Protein AF-A0A843G825-F1 (afdb_monomer)

Mean predicted aligned error: 7.9 Å

Sequence (158 aa):
MKGKSSLIGSRGINIAAGNISFMPKTGEKSQFGKYIANRPDIDPNGMFDVIAHGAWNIIEVDSGGKTYNLDARQAAKLIRKQPGFKNAKSVRLLSCSTGSNPEGFAQHLANALGKPVYAPNNTIYSHSSGKYWIANIDSKTKGEFIKYNPGGIKHGKK

Structure (mmCIF, N/CA/C/O backbone):
data_AF-A0A843G825-F1
#
_entry.id   AF-A0A843G825-F1
#
loop_
_atom_site.group_PDB
_atom_site.id
_atom_site.type_symbol
_atom_site.label_atom_id
_atom_site.label_alt_id
_atom_site.label_comp_id
_atom_site.label_asym_id
_atom_site.label_entity_id
_atom_site.label_seq_id
_atom_site.pdbx_PDB_ins_code
_atom_site.Cartn_x
_atom_site.Cartn_y
_atom_site.Cartn_z
_atom_site.occupancy
_atom_site.B_iso_or_equiv
_atom_site.auth_seq_id
_atom_site.auth_comp_id
_atom_site.auth_asym_id
_atom_site.auth_atom_id
_atom_site.pdbx_PDB_model_num
ATOM 1 N N . MET A 1 1 ? -11.926 33.980 26.059 1.00 38.31 1 MET A N 1
ATOM 2 C CA . MET A 1 1 ? -12.070 34.031 24.586 1.00 38.31 1 MET A CA 1
ATOM 3 C C . MET A 1 1 ? -11.354 32.821 23.993 1.00 38.31 1 MET A C 1
ATOM 5 O O . MET A 1 1 ? -10.174 32.647 24.262 1.00 38.31 1 MET A O 1
ATOM 9 N N . LYS A 1 2 ? -12.069 31.920 23.305 1.00 35.28 2 LYS A N 1
ATOM 10 C CA . LYS A 1 2 ? -11.518 30.683 22.716 1.00 35.28 2 LYS A CA 1
ATOM 11 C C . LYS A 1 2 ? -11.270 30.912 21.222 1.00 35.28 2 LYS A C 1
ATOM 13 O O . LYS A 1 2 ? -12.225 30.938 20.457 1.00 35.28 2 LYS A O 1
ATOM 18 N N . GLY A 1 3 ? -10.013 31.057 20.812 1.00 30.19 3 GLY A N 1
ATOM 19 C CA . GLY A 1 3 ? -9.621 31.050 19.401 1.00 30.19 3 GLY A CA 1
ATOM 20 C C . GLY A 1 3 ? -9.233 29.638 18.972 1.00 30.19 3 GLY A C 1
ATOM 21 O O . GLY A 1 3 ? -8.096 29.227 19.173 1.00 30.19 3 GLY A O 1
ATOM 22 N N . LYS A 1 4 ? -10.173 28.871 18.409 1.00 35.41 4 LYS A N 1
ATOM 23 C CA . LYS A 1 4 ? -9.842 27.647 17.667 1.00 35.41 4 LYS A CA 1
ATOM 24 C C . LYS A 1 4 ? -9.491 28.064 16.242 1.00 35.41 4 LYS A C 1
ATOM 26 O O . LYS A 1 4 ? -10.383 28.388 15.466 1.00 35.41 4 LYS A O 1
ATOM 31 N N . SER A 1 5 ? -8.200 28.080 15.920 1.00 32.19 5 SER A N 1
ATOM 32 C CA . SER A 1 5 ? -7.745 28.255 14.543 1.00 32.19 5 SER A CA 1
ATOM 33 C C . SER A 1 5 ? -8.061 26.978 13.764 1.00 32.19 5 SER A C 1
ATOM 35 O O . SER A 1 5 ? -7.537 25.904 14.064 1.00 32.19 5 SER A O 1
ATOM 37 N N . SER A 1 6 ? -9.004 27.088 12.830 1.00 33.31 6 SER A N 1
ATOM 38 C CA . SER A 1 6 ? -9.414 26.018 11.927 1.00 33.31 6 SER A CA 1
ATOM 39 C C . SER A 1 6 ? -8.372 25.906 10.816 1.00 33.31 6 SER A C 1
ATOM 41 O O . SER A 1 6 ? -8.264 26.786 9.961 1.00 33.31 6 SER A O 1
ATOM 43 N N . LEU A 1 7 ? -7.560 24.849 10.848 1.00 37.75 7 LEU A N 1
ATOM 44 C CA . LEU A 1 7 ? -6.597 24.562 9.791 1.00 37.75 7 LEU A CA 1
ATOM 45 C C . LEU A 1 7 ? -7.333 24.023 8.558 1.00 37.75 7 LEU A C 1
ATOM 47 O O . LEU A 1 7 ? -7.712 22.859 8.500 1.00 37.75 7 LEU A O 1
ATOM 51 N N . ILE A 1 8 ? -7.525 24.930 7.600 1.00 38.50 8 ILE A N 1
ATOM 52 C CA . ILE A 1 8 ? -7.372 24.753 6.150 1.00 38.50 8 ILE A CA 1
ATOM 53 C C . ILE A 1 8 ? -7.911 23.418 5.613 1.00 38.50 8 ILE A C 1
ATOM 55 O O . ILE A 1 8 ? -7.212 22.405 5.527 1.00 38.50 8 ILE A O 1
ATOM 59 N N . GLY A 1 9 ? -9.158 23.474 5.143 1.00 36.00 9 GLY A N 1
ATOM 60 C CA . GLY A 1 9 ? -9.730 22.485 4.242 1.00 36.00 9 GLY A CA 1
ATOM 61 C C . GLY A 1 9 ? -8.904 22.405 2.962 1.00 36.00 9 GLY A C 1
ATOM 62 O O . GLY A 1 9 ? -8.993 23.263 2.086 1.00 36.00 9 GLY A O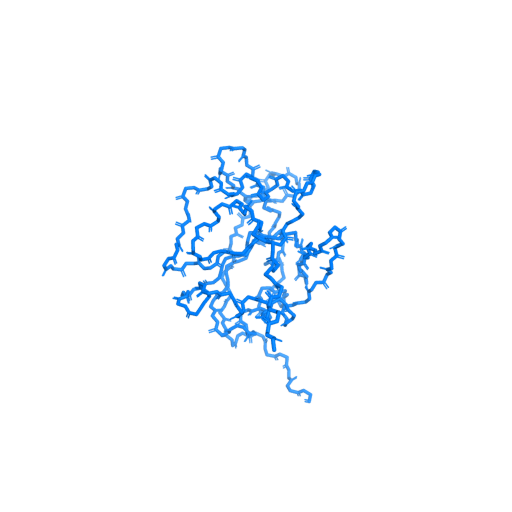 1
ATOM 63 N N . SER A 1 10 ? -8.098 21.355 2.845 1.00 37.94 10 SER A N 1
ATOM 64 C CA . SER A 1 10 ? -7.571 20.947 1.553 1.00 37.94 10 SER A CA 1
ATOM 65 C C . SER A 1 10 ? -8.695 20.219 0.822 1.00 37.94 10 SER A C 1
ATOM 67 O O . SER A 1 10 ? -9.217 19.223 1.318 1.00 37.94 10 SER A O 1
ATOM 69 N N . ARG A 1 11 ? -9.101 20.734 -0.347 1.00 38.84 11 ARG A N 1
ATOM 70 C CA . ARG A 1 11 ? -9.922 19.983 -1.304 1.00 38.84 11 ARG A CA 1
ATOM 71 C C . ARG A 1 11 ? -9.090 18.790 -1.766 1.00 38.84 11 ARG A C 1
ATOM 73 O O . ARG A 1 11 ? -8.328 18.873 -2.725 1.00 38.84 11 ARG A O 1
ATOM 80 N N . GLY A 1 12 ? -9.156 17.724 -0.977 1.00 32.75 12 GLY A N 1
ATOM 81 C CA . GLY A 1 12 ? -8.613 16.430 -1.315 1.00 32.75 12 GLY A CA 1
ATOM 82 C C . GLY A 1 12 ? -9.320 15.931 -2.561 1.00 32.75 12 GLY A C 1
ATOM 83 O O . GLY A 1 12 ? -10.526 16.110 -2.725 1.00 32.75 12 GLY A O 1
ATOM 84 N N . ILE A 1 13 ? -8.554 15.295 -3.437 1.00 38.91 13 ILE A N 1
ATOM 85 C CA . ILE A 1 13 ? -9.082 14.279 -4.342 1.00 38.91 13 ILE A CA 1
ATOM 86 C C . ILE A 1 13 ? -10.053 13.443 -3.497 1.00 38.91 13 ILE A C 1
ATOM 88 O O . ILE A 1 13 ? -9.645 12.971 -2.433 1.00 38.91 13 ILE A O 1
ATOM 92 N N . ASN A 1 14 ? -11.326 13.350 -3.897 1.00 34.78 14 ASN A N 1
ATOM 93 C CA . ASN A 1 14 ? -12.329 12.531 -3.214 1.00 34.78 14 ASN A CA 1
ATOM 94 C C . ASN A 1 14 ? -11.921 11.059 -3.356 1.00 34.78 14 ASN A C 1
ATOM 96 O O . ASN A 1 14 ? -12.418 10.324 -4.202 1.00 34.78 14 ASN A O 1
ATOM 100 N N . ILE A 1 15 ? -10.947 10.645 -2.552 1.00 47.62 15 ILE A N 1
ATOM 101 C CA . ILE A 1 15 ? -10.610 9.256 -2.326 1.00 47.62 15 ILE A CA 1
ATOM 102 C C . ILE A 1 15 ? -11.804 8.719 -1.543 1.00 47.62 15 ILE A C 1
ATOM 104 O O . ILE A 1 15 ? -12.057 9.174 -0.427 1.00 47.62 15 ILE A O 1
ATOM 108 N N . ALA A 1 16 ? -12.577 7.828 -2.170 1.00 43.41 16 ALA A N 1
ATOM 109 C CA . ALA A 1 16 ? -13.746 7.203 -1.562 1.00 43.41 16 ALA A CA 1
ATOM 110 C C . ALA A 1 16 ? -13.456 6.810 -0.105 1.00 43.41 16 ALA A C 1
ATOM 112 O O . ALA A 1 16 ? -12.356 6.338 0.208 1.00 43.41 16 ALA A O 1
ATOM 113 N N . ALA A 1 17 ? -14.435 7.039 0.774 1.00 44.19 17 ALA A N 1
ATOM 114 C CA . ALA A 1 17 ? -14.330 6.752 2.197 1.00 44.19 17 ALA A CA 1
ATOM 115 C C . ALA A 1 17 ? -13.824 5.314 2.396 1.00 44.19 17 ALA A C 1
ATOM 117 O O . ALA A 1 17 ? -14.541 4.367 2.100 1.00 44.19 17 ALA A O 1
ATOM 118 N N . GLY A 1 18 ? -12.568 5.155 2.824 1.00 57.88 18 GLY A N 1
ATOM 119 C CA . GLY A 1 18 ? -11.958 3.829 2.940 1.00 57.88 18 GLY A CA 1
ATOM 120 C C . GLY A 1 18 ? -10.493 3.713 2.538 1.00 57.88 18 GLY A C 1
ATOM 121 O O . GLY A 1 18 ? -9.873 2.754 2.961 1.00 57.88 18 GLY A O 1
ATOM 122 N N . ASN A 1 19 ? -9.903 4.654 1.794 1.00 80.56 19 ASN A N 1
ATOM 123 C CA . ASN A 1 19 ? -8.515 4.506 1.320 1.00 80.56 19 ASN A CA 1
ATOM 124 C C . ASN A 1 19 ? -7.606 5.652 1.781 1.00 80.56 19 ASN A 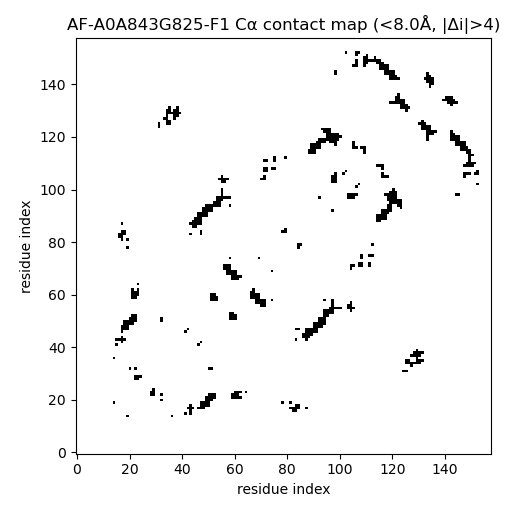C 1
ATOM 126 O O . ASN A 1 19 ? -8.067 6.767 2.021 1.00 80.56 19 ASN A O 1
ATOM 130 N N . ILE A 1 20 ? -6.299 5.390 1.864 1.00 90.00 20 ILE A N 1
ATOM 131 C CA . ILE A 1 20 ? -5.269 6.401 2.131 1.00 90.00 20 ILE A CA 1
ATOM 132 C C . ILE A 1 20 ? -4.248 6.448 0.996 1.00 90.00 20 ILE A C 1
ATOM 134 O O . ILE A 1 20 ? -3.792 5.416 0.507 1.00 90.00 20 ILE A O 1
ATOM 138 N N . SER A 1 21 ? -3.867 7.662 0.601 1.00 92.75 21 SER A N 1
ATOM 139 C CA . SER A 1 21 ? -2.756 7.900 -0.316 1.00 92.75 21 SER A CA 1
ATOM 140 C C . SER A 1 21 ? -1.641 8.649 0.397 1.00 92.75 21 SER A C 1
ATOM 142 O O . SER A 1 21 ? -1.867 9.708 0.981 1.00 92.75 21 SER A O 1
ATOM 144 N N . PHE A 1 22 ? -0.444 8.082 0.326 1.00 93.56 22 PHE A N 1
ATOM 145 C CA . PHE A 1 22 ? 0.814 8.643 0.803 1.00 93.56 22 PHE A CA 1
ATOM 146 C C . PHE A 1 22 ? 1.689 9.176 -0.341 1.00 93.56 22 PHE A C 1
ATOM 148 O O . PHE A 1 22 ? 2.835 9.568 -0.127 1.00 93.56 22 PHE A O 1
ATOM 155 N N . MET A 1 23 ? 1.148 9.189 -1.561 1.00 92.31 23 MET A N 1
ATOM 156 C CA . MET A 1 23 ? 1.824 9.698 -2.748 1.00 92.31 23 MET A CA 1
ATOM 157 C C . MET A 1 23 ? 2.036 11.218 -2.654 1.00 92.31 23 MET A C 1
ATOM 159 O O . MET A 1 23 ? 1.159 11.924 -2.143 1.00 92.31 23 MET A O 1
ATOM 163 N N . PRO A 1 24 ? 3.124 11.754 -3.234 1.00 89.44 24 PRO A N 1
ATOM 164 C CA . PRO A 1 24 ? 3.261 13.191 -3.444 1.00 89.44 24 PRO A CA 1
ATOM 165 C C . PRO A 1 24 ? 2.080 13.760 -4.237 1.00 89.44 24 PRO A C 1
ATOM 167 O O . PRO A 1 24 ? 1.507 13.088 -5.098 1.00 89.44 24 PRO A O 1
ATOM 170 N N . LYS A 1 25 ? 1.727 15.027 -3.989 1.00 86.62 25 LYS A N 1
ATOM 171 C CA . LYS A 1 25 ? 0.618 15.698 -4.699 1.00 86.62 25 LYS A CA 1
ATOM 172 C C . LYS A 1 25 ? 0.974 16.110 -6.130 1.00 86.62 25 LYS A C 1
ATOM 174 O O . LYS A 1 25 ? 0.088 16.233 -6.976 1.00 86.62 25 LYS A O 1
ATOM 179 N N . THR A 1 26 ? 2.254 16.348 -6.401 1.00 86.50 26 THR A N 1
ATOM 180 C CA . THR A 1 26 ? 2.764 16.864 -7.678 1.00 86.50 26 THR A CA 1
ATOM 181 C C . THR A 1 26 ? 4.019 16.104 -8.116 1.00 86.50 26 THR A C 1
ATOM 183 O O . THR A 1 26 ? 4.517 15.233 -7.403 1.00 86.50 26 THR A O 1
ATOM 186 N N . GLY A 1 27 ? 4.504 16.401 -9.325 1.00 87.88 27 GLY A N 1
ATOM 187 C CA . GLY A 1 27 ? 5.673 15.746 -9.917 1.00 87.88 27 GLY A CA 1
ATOM 188 C C . GLY A 1 27 ? 5.390 14.338 -10.445 1.00 87.88 27 GLY A C 1
ATOM 189 O O . GLY A 1 27 ? 4.309 13.780 -10.247 1.00 87.88 27 GLY A O 1
ATOM 190 N N . GLU A 1 28 ? 6.368 13.751 -11.126 1.00 85.69 28 GLU A N 1
ATOM 191 C CA . GLU A 1 28 ? 6.249 12.430 -11.765 1.00 85.69 28 GLU A CA 1
ATOM 192 C C . GLU A 1 28 ? 5.940 11.323 -10.753 1.00 85.69 28 GLU A C 1
ATOM 194 O O . GLU A 1 28 ? 5.103 10.454 -10.995 1.00 85.69 28 GLU A O 1
ATOM 199 N N . LYS A 1 29 ? 6.507 11.431 -9.546 1.00 84.38 29 LYS A N 1
ATOM 200 C CA . LYS A 1 29 ? 6.220 10.524 -8.433 1.00 84.38 29 LYS A CA 1
ATOM 201 C C . LYS A 1 29 ? 4.745 10.515 -8.013 1.00 84.38 29 LYS A C 1
ATOM 203 O O . LYS A 1 29 ? 4.352 9.571 -7.346 1.00 84.38 29 LYS A O 1
ATOM 208 N N . SER A 1 30 ? 3.918 11.495 -8.389 1.00 89.56 30 SER A N 1
ATOM 209 C CA . SER A 1 30 ? 2.467 11.494 -8.110 1.00 89.56 30 SER A CA 1
ATOM 210 C C . SER A 1 30 ? 1.638 10.685 -9.115 1.00 89.56 30 SER A C 1
ATOM 212 O O . SER A 1 30 ? 0.470 10.387 -8.853 1.00 89.56 30 SER A O 1
ATOM 214 N N . GLN A 1 31 ? 2.214 10.341 -10.274 1.00 93.19 31 GLN A N 1
ATOM 215 C CA . GLN A 1 31 ? 1.463 9.882 -11.444 1.00 93.19 31 GLN A CA 1
ATOM 216 C C . GLN A 1 31 ? 0.677 8.598 -11.181 1.00 93.19 31 GLN A C 1
ATOM 218 O O . GLN A 1 31 ? -0.501 8.509 -11.527 1.00 93.19 31 GLN A O 1
ATOM 223 N N . PHE A 1 32 ? 1.307 7.640 -10.502 1.00 93.88 32 PHE A N 1
ATOM 224 C CA . PHE A 1 32 ? 0.663 6.391 -10.114 1.00 93.88 32 PHE A CA 1
ATOM 225 C C . PHE A 1 32 ? -0.590 6.638 -9.260 1.00 93.88 32 PHE A C 1
ATOM 227 O O . PHE A 1 32 ? -1.664 6.126 -9.563 1.00 93.88 32 PHE A O 1
ATOM 234 N N . GLY A 1 33 ? -0.487 7.503 -8.245 1.00 92.44 33 GLY A N 1
ATOM 235 C CA . GLY A 1 33 ? -1.613 7.846 -7.374 1.00 92.44 33 GLY A CA 1
ATOM 236 C C . GLY A 1 33 ? -2.766 8.518 -8.119 1.00 92.44 33 GLY A C 1
ATOM 237 O O . GLY A 1 33 ? -3.926 8.207 -7.853 1.00 92.44 33 GLY A O 1
ATOM 238 N N . LYS A 1 34 ? -2.456 9.391 -9.087 1.00 92.44 34 LYS A N 1
ATOM 239 C CA . LYS A 1 34 ? -3.462 10.048 -9.940 1.00 92.44 34 LYS A CA 1
ATOM 240 C C . LYS A 1 34 ? -4.261 9.039 -10.762 1.00 92.44 34 LYS A C 1
ATOM 242 O O . LYS A 1 34 ? -5.474 9.160 -10.861 1.00 92.44 34 LYS A O 1
ATOM 247 N N . TYR A 1 35 ? -3.589 8.053 -11.343 1.00 94.25 35 TYR A N 1
ATOM 248 C CA . TYR A 1 35 ? -4.224 7.051 -12.197 1.00 94.25 35 TYR A CA 1
ATOM 249 C C . TYR A 1 35 ? -4.994 6.008 -11.395 1.00 94.25 35 TYR A C 1
ATOM 251 O O . TYR A 1 35 ? -6.141 5.708 -11.712 1.00 94.25 35 TYR A O 1
ATOM 259 N N . ILE A 1 36 ? -4.416 5.519 -10.300 1.00 93.50 36 ILE A N 1
ATOM 260 C CA . ILE A 1 36 ? -5.063 4.557 -9.404 1.00 93.50 36 ILE A CA 1
ATOM 261 C C . ILE A 1 36 ? -6.340 5.106 -8.761 1.00 93.50 36 ILE A C 1
ATOM 263 O O . ILE A 1 36 ? -7.233 4.327 -8.425 1.00 93.50 36 ILE A O 1
ATOM 267 N N . ALA A 1 37 ? -6.473 6.426 -8.611 1.00 90.62 37 ALA A N 1
ATOM 268 C CA . ALA A 1 37 ? -7.712 7.043 -8.144 1.00 90.62 37 ALA A CA 1
ATOM 269 C C . ALA A 1 37 ? -8.921 6.756 -9.062 1.00 90.62 37 ALA A C 1
ATOM 271 O O . ALA A 1 37 ? -10.046 6.770 -8.575 1.00 90.62 37 ALA A O 1
ATOM 272 N N . ASN A 1 38 ? -8.692 6.431 -10.342 1.00 90.81 38 ASN A N 1
ATOM 273 C CA . ASN A 1 38 ? -9.733 6.120 -11.330 1.00 90.81 38 ASN A CA 1
ATOM 274 C C . ASN A 1 38 ? -10.058 4.620 -11.434 1.00 90.81 38 ASN A C 1
ATOM 276 O O . ASN A 1 38 ? -10.779 4.213 -12.346 1.00 90.81 38 ASN A O 1
ATOM 280 N N . ARG A 1 39 ? -9.483 3.768 -10.575 1.00 92.56 39 ARG A N 1
ATOM 281 C CA . ARG A 1 39 ? -9.690 2.317 -10.669 1.00 92.56 39 ARG A CA 1
ATOM 282 C C . ARG A 1 39 ? -11.164 1.949 -10.407 1.00 92.56 39 ARG A C 1
ATOM 284 O O . ARG A 1 39 ? -11.767 2.506 -9.489 1.00 92.56 39 ARG A O 1
ATOM 291 N N . PRO A 1 40 ? -11.752 1.015 -11.173 1.00 89.19 40 PRO A N 1
ATOM 292 C CA . PRO A 1 40 ? -13.162 0.646 -11.025 1.00 89.19 40 PRO A CA 1
ATOM 293 C C . PRO A 1 40 ? -13.434 -0.273 -9.822 1.00 89.19 40 PRO A C 1
ATOM 295 O O . PRO A 1 40 ? -14.581 -0.467 -9.441 1.00 89.19 40 PRO A O 1
ATOM 298 N N . ASP A 1 41 ? -12.393 -0.847 -9.222 1.00 90.75 41 ASP A N 1
ATOM 299 C CA . ASP A 1 41 ? -12.443 -1.869 -8.173 1.00 90.75 41 ASP A CA 1
ATOM 300 C C . ASP A 1 41 ? -12.175 -1.296 -6.766 1.00 90.75 41 ASP A C 1
ATOM 302 O O . ASP A 1 41 ? -11.547 -1.926 -5.908 1.00 90.75 41 ASP A O 1
ATOM 306 N N . ILE A 1 42 ? -12.620 -0.060 -6.533 1.00 88.69 42 ILE A N 1
ATOM 307 C CA . ILE A 1 42 ? -12.640 0.553 -5.203 1.00 88.69 42 ILE A CA 1
ATOM 308 C C . ILE A 1 42 ? -13.729 -0.134 -4.372 1.00 88.69 42 ILE A C 1
ATOM 310 O O . ILE A 1 42 ? -14.909 -0.033 -4.694 1.00 88.69 42 ILE A O 1
ATOM 314 N N . ASP A 1 43 ? -13.336 -0.782 -3.274 1.00 85.12 43 ASP A N 1
ATOM 315 C CA . ASP A 1 43 ? -14.253 -1.458 -2.351 1.00 85.12 43 ASP A CA 1
ATOM 316 C C . ASP A 1 43 ? -14.241 -0.780 -0.968 1.00 85.12 43 ASP A C 1
ATOM 318 O O . ASP A 1 43 ? -13.480 -1.190 -0.088 1.00 85.12 43 ASP A O 1
ATOM 322 N N . PRO A 1 44 ? -15.086 0.243 -0.735 1.00 74.00 44 PRO A N 1
ATOM 323 C CA . PRO A 1 44 ? -15.098 0.993 0.523 1.00 74.00 44 PRO A CA 1
ATOM 324 C C . PRO A 1 44 ? -15.544 0.159 1.738 1.00 74.00 44 PRO A C 1
ATOM 326 O O . PRO A 1 44 ? -15.373 0.599 2.875 1.00 74.00 44 PRO A O 1
ATOM 329 N N . ASN A 1 45 ? -16.111 -1.036 1.522 1.00 77.06 45 ASN A N 1
ATOM 330 C CA . ASN A 1 45 ? -16.686 -1.880 2.574 1.00 77.06 45 ASN A CA 1
ATOM 331 C C . ASN A 1 45 ? -15.907 -3.188 2.814 1.00 77.06 45 ASN A C 1
ATOM 333 O O . ASN A 1 45 ? -16.232 -3.933 3.745 1.00 77.06 45 ASN A O 1
ATOM 337 N N . GLY A 1 46 ? -14.891 -3.489 2.003 1.00 85.75 46 GLY A N 1
ATOM 338 C CA . GLY A 1 46 ? -14.074 -4.695 2.138 1.00 85.75 46 GLY A CA 1
ATOM 339 C C . GLY A 1 46 ? -12.585 -4.407 2.277 1.00 85.75 46 GLY A C 1
ATOM 340 O O . GLY A 1 46 ? -12.003 -4.748 3.315 1.00 85.75 46 GLY A O 1
ATOM 341 N N . MET A 1 47 ? -11.966 -3.789 1.268 1.00 89.69 47 MET A N 1
ATOM 342 C CA . MET A 1 47 ? -10.523 -3.530 1.242 1.00 89.69 47 MET A CA 1
ATOM 343 C C . MET A 1 4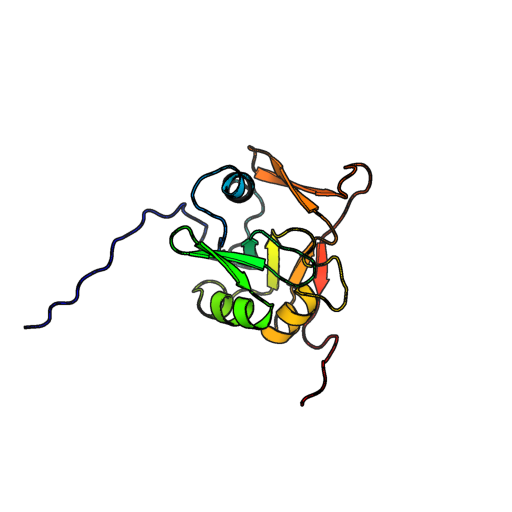7 ? -10.186 -2.080 1.587 1.00 89.69 47 MET A C 1
ATOM 345 O O . MET A 1 47 ? -10.634 -1.147 0.936 1.00 89.69 47 MET A O 1
ATOM 349 N N . PHE A 1 48 ? -9.314 -1.900 2.578 1.00 94.56 48 PHE A N 1
ATOM 350 C CA . PHE A 1 48 ? -8.668 -0.617 2.834 1.00 94.56 48 PHE A CA 1
ATOM 351 C C . PHE A 1 48 ? -7.431 -0.487 1.943 1.00 94.56 48 PHE A C 1
ATOM 353 O O . PHE A 1 48 ? -6.427 -1.170 2.175 1.00 94.56 48 PHE A O 1
ATOM 360 N N . ASP A 1 49 ? -7.485 0.369 0.926 1.00 95.62 49 ASP A N 1
ATOM 361 C CA . ASP A 1 49 ? -6.359 0.556 0.013 1.00 95.62 49 ASP A CA 1
ATOM 362 C C . ASP A 1 49 ? -5.345 1.560 0.572 1.00 95.62 49 ASP A C 1
ATOM 364 O O . ASP A 1 49 ? -5.688 2.671 0.989 1.00 95.62 49 ASP A O 1
ATOM 368 N N . VAL A 1 50 ? -4.072 1.166 0.541 1.00 96.62 50 VAL A N 1
ATOM 369 C CA . VAL A 1 50 ? -2.921 2.014 0.869 1.00 96.62 50 VAL A CA 1
ATOM 370 C C . VAL A 1 50 ? -2.130 2.248 -0.409 1.00 96.62 50 VAL A C 1
ATOM 372 O O . VAL A 1 50 ? -1.558 1.314 -0.969 1.00 96.62 50 VAL A O 1
ATOM 375 N N . ILE A 1 51 ? -2.103 3.496 -0.870 1.00 96.38 51 ILE A N 1
ATOM 376 C CA . ILE A 1 5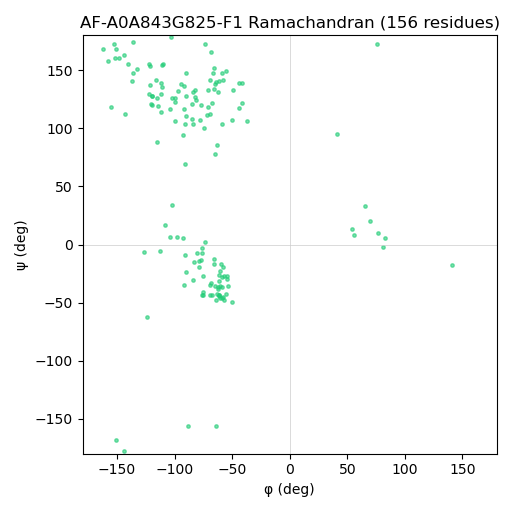1 ? -1.417 3.909 -2.098 1.00 96.38 51 ILE A CA 1
ATOM 377 C C . ILE A 1 51 ? -0.122 4.614 -1.702 1.00 96.38 51 ILE A C 1
ATOM 379 O O . ILE A 1 51 ? -0.169 5.656 -1.048 1.00 96.38 51 ILE A O 1
ATOM 383 N N . ALA A 1 52 ? 1.025 4.055 -2.076 1.00 96.88 52 ALA A N 1
ATOM 384 C CA . ALA A 1 52 ? 2.337 4.595 -1.723 1.00 96.88 52 ALA A CA 1
ATOM 385 C C . ALA A 1 52 ? 3.414 4.099 -2.693 1.00 96.88 52 ALA A C 1
ATOM 387 O O . ALA A 1 52 ? 3.285 3.008 -3.249 1.00 96.88 52 ALA A O 1
ATOM 388 N N . HIS A 1 53 ? 4.532 4.816 -2.809 1.00 97.19 53 HIS A N 1
ATOM 389 C CA . HIS A 1 53 ? 5.764 4.166 -3.271 1.00 97.19 53 HIS A CA 1
ATOM 390 C C . HIS A 1 53 ? 6.208 3.139 -2.235 1.00 97.19 53 HIS A C 1
ATOM 392 O O . HIS A 1 53 ? 5.900 3.277 -1.049 1.00 97.19 53 HIS A O 1
ATOM 398 N N . GLY A 1 54 ? 6.906 2.099 -2.676 1.00 97.06 54 GLY A N 1
ATOM 399 C CA . GLY A 1 54 ? 7.306 1.026 -1.782 1.00 97.06 54 GLY A CA 1
ATOM 400 C C . GLY A 1 54 ? 8.423 0.164 -2.326 1.00 97.06 54 GLY A C 1
ATOM 401 O O . GLY A 1 54 ? 8.799 0.242 -3.497 1.00 97.06 54 GLY A O 1
ATOM 402 N N . ALA A 1 55 ? 8.942 -0.649 -1.418 1.00 97.25 55 ALA A N 1
ATOM 403 C CA . ALA A 1 55 ? 9.885 -1.718 -1.679 1.00 97.25 55 ALA A CA 1
ATOM 404 C C . ALA A 1 55 ? 9.579 -2.888 -0.733 1.00 97.25 55 ALA A C 1
ATOM 406 O O . ALA A 1 55 ? 8.662 -2.829 0.088 1.00 97.25 55 ALA A O 1
ATOM 407 N N . TRP A 1 56 ? 10.383 -3.947 -0.800 1.00 96.62 56 TRP A N 1
ATOM 408 C CA . TRP A 1 56 ? 10.170 -5.166 -0.017 1.00 96.62 56 TRP A CA 1
ATOM 409 C C . TRP A 1 56 ? 10.141 -4.956 1.510 1.00 96.62 56 TRP A C 1
ATOM 411 O O . TRP A 1 56 ? 9.610 -5.810 2.215 1.00 96.62 56 TRP A O 1
ATOM 421 N N . ASN A 1 57 ? 10.680 -3.849 2.040 1.00 96.94 57 ASN A N 1
ATOM 422 C CA . ASN A 1 57 ? 10.768 -3.558 3.479 1.00 96.94 57 ASN A CA 1
ATOM 423 C C . ASN A 1 57 ? 10.191 -2.202 3.930 1.00 96.94 57 ASN A C 1
ATOM 425 O O . ASN A 1 57 ? 10.134 -1.970 5.139 1.00 96.94 57 ASN A O 1
ATOM 429 N N . ILE A 1 58 ? 9.766 -1.319 3.019 1.00 97.81 58 ILE A N 1
ATOM 430 C CA . ILE A 1 58 ? 9.299 0.040 3.350 1.00 97.81 58 ILE A CA 1
ATOM 431 C C . ILE A 1 58 ? 8.145 0.493 2.456 1.00 97.81 58 ILE A C 1
ATOM 433 O O . ILE A 1 58 ? 7.946 -0.031 1.360 1.00 97.81 58 ILE A O 1
ATOM 437 N N . ILE A 1 59 ? 7.449 1.537 2.908 1.00 98.19 59 ILE A N 1
ATOM 438 C CA . ILE A 1 59 ? 6.686 2.448 2.046 1.00 98.19 59 ILE A CA 1
ATOM 439 C C . ILE A 1 59 ? 7.195 3.877 2.215 1.00 98.19 59 ILE A C 1
ATOM 441 O O . ILE A 1 59 ? 7.698 4.239 3.281 1.00 98.19 59 ILE A O 1
ATOM 445 N N . GLU A 1 60 ? 7.027 4.698 1.187 1.00 97.00 60 GLU A N 1
ATOM 446 C CA . GLU A 1 60 ? 7.313 6.128 1.262 1.00 97.00 60 GLU A CA 1
ATOM 447 C C . GLU A 1 60 ? 6.043 6.915 1.600 1.00 97.00 60 GLU A C 1
ATOM 449 O O . GLU A 1 60 ? 4.968 6.667 1.046 1.00 97.00 60 GLU A O 1
ATOM 454 N N . VAL A 1 61 ? 6.180 7.899 2.485 1.00 93.81 61 VAL A N 1
ATOM 455 C CA . VAL A 1 61 ? 5.123 8.844 2.835 1.00 93.81 61 VAL A CA 1
ATOM 456 C C . VAL A 1 61 ? 5.546 10.260 2.515 1.00 93.81 61 VAL A C 1
ATOM 458 O O . VAL A 1 61 ? 6.521 10.756 3.076 1.00 93.81 61 VAL A O 1
ATOM 461 N N . ASP A 1 62 ? 4.787 10.927 1.648 1.00 91.56 62 ASP A N 1
ATOM 462 C CA . ASP A 1 62 ? 4.916 12.364 1.440 1.00 91.56 62 ASP A CA 1
ATOM 463 C C . ASP A 1 62 ? 4.148 13.143 2.513 1.00 91.56 62 ASP A C 1
ATOM 465 O O . ASP A 1 62 ? 2.955 12.928 2.746 1.00 91.56 62 ASP A O 1
ATOM 469 N N . SER A 1 63 ? 4.837 14.071 3.172 1.00 86.19 63 SER A N 1
ATOM 470 C CA . SER A 1 63 ? 4.233 15.013 4.106 1.00 86.19 63 SER A CA 1
ATOM 471 C C . SER A 1 63 ? 4.915 16.368 3.983 1.00 86.19 63 SER A C 1
ATOM 473 O O . SER A 1 63 ? 6.079 16.532 4.347 1.00 86.19 63 SER A O 1
ATOM 475 N N . GLY A 1 64 ? 4.176 17.361 3.484 1.00 83.06 64 GLY A N 1
ATOM 476 C CA . GLY A 1 64 ? 4.679 18.728 3.335 1.00 83.06 64 GLY A CA 1
ATOM 477 C C . GLY A 1 64 ? 5.815 18.855 2.316 1.00 83.06 64 GLY A C 1
ATOM 478 O O . GLY A 1 64 ? 6.716 19.662 2.526 1.00 83.06 64 GLY A O 1
ATOM 479 N N . GLY A 1 65 ? 5.803 18.041 1.251 1.00 82.19 65 GLY A N 1
ATOM 480 C CA . GLY A 1 65 ? 6.845 18.038 0.218 1.00 82.19 65 GLY A CA 1
ATOM 481 C C . GLY A 1 65 ? 8.142 17.340 0.632 1.00 82.19 65 GLY A C 1
ATOM 482 O O . GLY A 1 65 ? 9.146 17.449 -0.069 1.00 82.19 65 GLY A O 1
ATOM 483 N N . LYS A 1 66 ? 8.139 16.640 1.773 1.00 89.25 66 LYS A N 1
ATOM 484 C CA . LYS A 1 66 ? 9.226 15.763 2.214 1.00 89.25 66 LYS A CA 1
ATOM 485 C C . LYS A 1 66 ? 8.768 14.315 2.180 1.00 89.25 66 LYS A C 1
ATOM 487 O O . LYS A 1 66 ? 7.658 14.004 2.610 1.00 89.25 66 LYS A O 1
ATOM 492 N N . THR A 1 67 ? 9.659 13.441 1.729 1.00 92.25 67 THR A N 1
ATOM 493 C CA . THR A 1 67 ? 9.439 11.995 1.679 1.00 92.25 67 THR A CA 1
ATOM 494 C C . THR A 1 67 ? 10.066 11.317 2.895 1.00 92.25 67 THR A C 1
ATOM 496 O O . THR A 1 67 ? 11.224 11.570 3.225 1.00 92.25 67 THR A O 1
ATOM 499 N N . TYR A 1 68 ? 9.304 10.444 3.549 1.00 95.75 68 TYR A N 1
ATOM 500 C CA . TYR A 1 68 ? 9.725 9.668 4.712 1.00 95.75 68 TYR A CA 1
ATOM 501 C 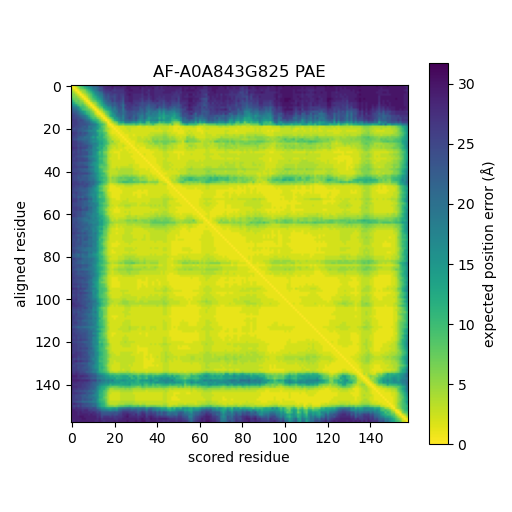C . TYR A 1 68 ? 9.578 8.175 4.432 1.00 95.75 68 TYR A C 1
ATOM 503 O O . TYR A 1 68 ? 8.499 7.729 4.048 1.00 95.75 68 TYR A O 1
ATOM 511 N N . ASN A 1 69 ? 10.626 7.395 4.689 1.00 97.69 69 ASN A N 1
ATOM 512 C CA . ASN A 1 69 ? 10.556 5.938 4.597 1.00 97.69 69 ASN A CA 1
ATOM 513 C C . ASN A 1 69 ? 10.027 5.373 5.909 1.00 97.69 69 ASN A C 1
ATOM 515 O O . ASN A 1 69 ? 10.620 5.597 6.966 1.00 97.69 69 ASN A O 1
ATOM 519 N N . LEU A 1 70 ? 8.912 4.654 5.832 1.00 97.75 70 LEU A N 1
ATOM 520 C CA . LEU A 1 70 ? 8.287 4.019 6.980 1.00 97.75 70 LEU A CA 1
ATOM 521 C C . LEU A 1 70 ? 8.402 2.505 6.891 1.00 97.75 70 LEU A C 1
ATOM 523 O O . LEU A 1 70 ? 8.104 1.901 5.859 1.00 97.75 70 LEU A O 1
ATOM 527 N N . ASP A 1 71 ? 8.751 1.897 8.019 1.00 97.81 71 ASP A N 1
ATOM 528 C CA . ASP A 1 71 ? 8.583 0.465 8.211 1.00 97.81 71 ASP A CA 1
ATOM 529 C C . ASP A 1 71 ? 7.098 0.096 8.412 1.00 97.81 71 ASP A C 1
ATOM 531 O O . ASP A 1 71 ? 6.207 0.942 8.573 1.00 97.81 71 ASP A O 1
ATOM 535 N N . ALA A 1 72 ? 6.817 -1.205 8.441 1.00 97.56 72 ALA A N 1
ATOM 536 C CA . ALA A 1 72 ? 5.462 -1.719 8.595 1.00 97.56 72 ALA A CA 1
ATOM 537 C C . ALA A 1 72 ? 4.782 -1.312 9.920 1.00 97.56 72 ALA A C 1
ATOM 539 O O . ALA A 1 72 ? 3.561 -1.143 9.962 1.00 97.56 72 ALA A O 1
ATOM 540 N N . ARG A 1 73 ? 5.531 -1.130 11.018 1.00 96.62 73 ARG A N 1
ATOM 541 C CA . ARG A 1 73 ? 4.957 -0.745 12.322 1.00 96.62 73 ARG A CA 1
ATOM 542 C C . ARG A 1 73 ? 4.581 0.731 12.330 1.00 96.62 73 ARG A C 1
ATOM 544 O O . ARG A 1 73 ? 3.529 1.091 12.862 1.00 96.62 73 ARG A O 1
ATOM 551 N N . GLN A 1 74 ? 5.422 1.582 11.752 1.00 97.81 74 GLN A N 1
ATOM 552 C CA . GLN A 1 74 ? 5.157 3.004 11.567 1.00 97.81 74 GLN A CA 1
ATOM 553 C C . GLN A 1 74 ? 3.958 3.205 10.634 1.00 97.81 74 GLN A C 1
ATOM 555 O O . GLN A 1 74 ? 3.014 3.906 11.006 1.00 97.81 74 GLN A O 1
ATOM 560 N N . ALA A 1 75 ? 3.927 2.508 9.494 1.00 97.69 75 ALA A N 1
ATOM 561 C CA . ALA A 1 75 ? 2.790 2.516 8.576 1.00 97.69 75 ALA A CA 1
ATOM 562 C C . ALA A 1 75 ? 1.493 2.059 9.268 1.00 97.69 75 ALA A C 1
ATOM 564 O O . ALA A 1 75 ? 0.465 2.737 9.179 1.00 97.69 75 ALA A O 1
ATOM 565 N N . ALA A 1 76 ? 1.541 0.976 10.054 1.00 97.94 76 ALA A N 1
ATOM 566 C CA . ALA A 1 76 ? 0.384 0.481 10.798 1.00 97.94 76 ALA A CA 1
ATOM 567 C C . ALA A 1 76 ? -0.201 1.520 11.769 1.00 97.94 76 ALA A C 1
ATOM 569 O O . ALA A 1 76 ? -1.420 1.594 11.937 1.00 97.94 76 ALA A O 1
ATOM 570 N N . LYS A 1 77 ? 0.644 2.342 12.410 1.00 96.88 77 LYS A N 1
ATOM 571 C CA . LYS A 1 77 ? 0.186 3.433 13.289 1.00 96.88 77 LYS A CA 1
ATOM 572 C C . LYS A 1 77 ? -0.578 4.512 12.518 1.00 96.88 77 LYS A C 1
ATOM 574 O O . LYS A 1 77 ? -1.523 5.070 13.070 1.00 96.88 77 LYS A O 1
ATOM 579 N N . LEU A 1 78 ? -0.186 4.814 11.278 1.00 95.00 78 LEU A N 1
ATOM 580 C CA . LEU A 1 78 ? -0.872 5.803 10.438 1.00 95.00 78 LEU A CA 1
ATOM 581 C C . LEU A 1 78 ? -2.188 5.263 9.875 1.00 95.00 78 LEU A C 1
ATOM 583 O O . LEU A 1 78 ? -3.203 5.958 9.926 1.00 95.00 78 LEU A O 1
ATOM 587 N N . ILE A 1 79 ? -2.180 4.015 9.403 1.00 95.56 79 ILE A N 1
ATOM 588 C CA . ILE A 1 79 ? -3.352 3.330 8.841 1.00 95.56 79 ILE A CA 1
ATOM 589 C C . ILE A 1 79 ? -4.463 3.195 9.889 1.00 95.56 79 ILE A C 1
ATOM 591 O O . ILE A 1 79 ? -5.614 3.526 9.619 1.00 95.56 79 ILE A O 1
ATOM 595 N N . ARG A 1 80 ? -4.124 2.812 11.127 1.00 95.38 80 ARG A N 1
ATOM 596 C CA . ARG A 1 80 ? -5.094 2.679 12.231 1.00 95.38 80 ARG A CA 1
ATOM 597 C C . ARG A 1 80 ? -5.882 3.944 12.553 1.00 95.38 80 ARG A C 1
ATOM 599 O O . ARG A 1 80 ? -6.978 3.847 13.093 1.00 95.38 80 ARG A O 1
ATOM 606 N N . LYS A 1 81 ? -5.310 5.115 12.274 1.00 92.88 81 LYS A N 1
ATOM 607 C CA . LYS A 1 81 ? -5.941 6.411 12.553 1.00 92.88 81 LYS A CA 1
ATOM 608 C C . LYS A 1 81 ? -6.969 6.804 11.493 1.00 92.88 81 LYS A C 1
ATOM 610 O O . LYS A 1 81 ? -7.654 7.804 11.675 1.00 92.88 81 LYS A O 1
ATOM 615 N N . GLN A 1 82 ? -7.069 6.054 10.395 1.00 91.00 82 GLN A N 1
ATOM 616 C CA . GLN A 1 82 ? -7.952 6.404 9.293 1.00 91.00 82 GLN A CA 1
ATOM 617 C C . GLN A 1 82 ? -9.390 5.955 9.573 1.00 91.00 82 GLN A C 1
ATOM 619 O O . GLN A 1 82 ? -9.593 4.794 9.941 1.00 91.00 82 GLN A O 1
ATOM 624 N N . PRO A 1 83 ? -10.399 6.823 9.356 1.00 85.12 83 PRO A N 1
ATOM 625 C CA . PRO A 1 83 ? -11.800 6.511 9.648 1.00 85.12 83 PRO A CA 1
ATOM 626 C C . PRO A 1 83 ? -12.307 5.209 9.005 1.00 85.12 83 PRO A C 1
ATOM 628 O O . PRO A 1 83 ? -13.066 4.473 9.629 1.00 85.12 83 PRO A O 1
ATOM 631 N N . GLY A 1 84 ? -11.843 4.888 7.792 1.00 84.31 84 GLY A N 1
ATOM 632 C CA . GLY A 1 84 ? -12.258 3.689 7.054 1.00 84.31 84 GLY A CA 1
ATOM 633 C C . GLY A 1 84 ? -11.593 2.381 7.498 1.00 84.31 84 GLY A C 1
ATOM 634 O O . GLY A 1 84 ? -12.120 1.303 7.241 1.00 84.31 84 GLY A O 1
ATOM 635 N N . PHE A 1 85 ? -10.458 2.436 8.202 1.00 91.25 85 PHE A N 1
ATOM 636 C CA . PHE A 1 85 ? -9.689 1.226 8.511 1.00 91.25 85 PHE A CA 1
ATOM 637 C C . PHE A 1 85 ? -10.397 0.308 9.514 1.00 91.25 85 PHE A C 1
ATOM 639 O O . PHE A 1 85 ? -10.292 -0.917 9.423 1.00 91.25 85 PHE A O 1
ATOM 646 N N . LYS A 1 86 ? -11.130 0.881 10.478 1.00 88.12 86 LYS A N 1
ATOM 647 C CA . LYS A 1 86 ? -11.766 0.113 11.561 1.00 88.12 86 LYS A CA 1
ATOM 648 C C . LYS A 1 86 ? -12.679 -0.993 11.017 1.00 88.12 86 LYS A C 1
ATOM 650 O O . LYS A 1 86 ? -12.615 -2.124 11.501 1.00 88.12 86 LYS A O 1
ATOM 655 N N . ASN A 1 87 ? -13.457 -0.671 9.985 1.00 88.94 87 ASN A N 1
ATOM 656 C CA . ASN A 1 87 ? -14.458 -1.561 9.396 1.00 88.94 87 ASN A CA 1
ATOM 657 C C . ASN A 1 87 ? -13.910 -2.417 8.245 1.00 88.94 87 ASN A C 1
ATOM 659 O O . ASN A 1 87 ? -14.584 -3.343 7.802 1.00 88.94 87 ASN A O 1
ATOM 663 N N . ALA A 1 88 ? -12.691 -2.145 7.778 1.00 91.38 88 ALA A N 1
ATOM 664 C CA . ALA A 1 88 ? -12.090 -2.892 6.685 1.00 91.38 88 ALA A CA 1
ATOM 665 C C . ALA A 1 88 ? -11.855 -4.358 7.066 1.00 91.38 88 ALA A C 1
ATOM 667 O O . ALA A 1 88 ? -11.414 -4.666 8.177 1.00 91.38 88 ALA A O 1
ATOM 668 N N . LYS A 1 89 ? -12.106 -5.277 6.134 1.00 93.88 89 LYS A N 1
ATOM 669 C CA . LYS A 1 89 ? -11.874 -6.719 6.324 1.00 93.88 89 LYS A CA 1
ATOM 670 C C . LYS A 1 89 ? -10.423 -7.091 6.035 1.00 93.88 89 LYS A C 1
ATOM 672 O O . LYS A 1 89 ? -9.877 -7.993 6.665 1.00 93.88 89 LYS A O 1
ATOM 677 N N . SER A 1 90 ? -9.792 -6.362 5.125 1.00 96.06 90 SER A N 1
ATOM 678 C CA . SER A 1 90 ? -8.396 -6.535 4.733 1.00 96.06 90 SER A CA 1
ATOM 679 C C . SER A 1 90 ? -7.803 -5.223 4.234 1.00 96.06 90 SER A C 1
ATOM 681 O O . SER A 1 90 ? -8.506 -4.229 4.067 1.00 96.06 90 SER A O 1
ATOM 683 N N . VAL A 1 91 ? -6.500 -5.232 3.990 1.00 97.56 91 VAL A N 1
ATOM 684 C CA . VAL A 1 91 ? -5.753 -4.126 3.392 1.00 97.56 91 VAL A CA 1
ATOM 685 C C . VAL A 1 91 ? -5.195 -4.578 2.053 1.00 97.56 91 VAL A C 1
ATOM 687 O O . VAL A 1 91 ? -4.736 -5.713 1.940 1.00 97.56 91 VAL A O 1
ATOM 690 N N . ARG A 1 92 ? -5.191 -3.702 1.052 1.00 97.75 92 ARG A N 1
ATOM 691 C CA . ARG A 1 92 ? -4.471 -3.928 -0.204 1.00 97.75 92 ARG A CA 1
ATOM 692 C C . ARG A 1 92 ? -3.441 -2.821 -0.399 1.00 97.75 92 ARG A C 1
ATOM 694 O O . ARG A 1 92 ? -3.739 -1.634 -0.283 1.00 97.75 92 ARG A O 1
ATOM 701 N N . LEU A 1 93 ? -2.202 -3.227 -0.650 1.00 98.25 93 LEU A N 1
ATOM 702 C CA . LEU A 1 93 ? -1.089 -2.330 -0.915 1.00 98.25 93 LEU A CA 1
ATOM 703 C C . LEU A 1 93 ? -1.012 -2.073 -2.412 1.00 98.25 93 LEU A C 1
ATOM 705 O O . LEU A 1 93 ? -0.635 -2.944 -3.183 1.00 98.25 93 LEU A O 1
ATOM 709 N N . LEU A 1 94 ? -1.324 -0.854 -2.826 1.00 97.38 94 LEU A N 1
ATOM 710 C CA . LEU A 1 94 ? -1.035 -0.368 -4.169 1.00 97.38 94 LEU A CA 1
ATOM 711 C C . LEU A 1 94 ? 0.342 0.298 -4.099 1.00 97.38 94 LEU A C 1
ATOM 713 O O . LEU A 1 94 ? 0.457 1.522 -4.086 1.00 97.38 94 LEU A O 1
ATOM 717 N N . SER A 1 95 ? 1.366 -0.540 -3.903 1.00 97.75 95 SER A N 1
ATOM 718 C CA . SER A 1 95 ? 2.724 -0.114 -3.564 1.00 97.75 95 SER A CA 1
ATOM 719 C C . SER A 1 95 ? 3.769 -1.151 -3.973 1.00 97.75 95 SER A C 1
ATOM 721 O O . SER A 1 95 ? 3.724 -2.291 -3.504 1.00 97.75 95 SER A O 1
ATOM 723 N N . CYS A 1 96 ? 4.680 -0.760 -4.868 1.00 97.19 96 CYS A N 1
ATOM 724 C CA . CYS A 1 96 ? 5.607 -1.650 -5.573 1.00 97.19 96 CYS A CA 1
ATOM 725 C C . CYS A 1 96 ? 6.357 -2.611 -4.644 1.00 97.19 96 CYS A C 1
ATOM 727 O O . CYS A 1 96 ? 6.905 -2.202 -3.624 1.00 97.19 96 CYS A O 1
ATOM 729 N N . SER A 1 97 ? 6.395 -3.890 -5.024 1.00 96.94 97 SER A N 1
ATOM 730 C CA . SER A 1 97 ? 7.227 -4.943 -4.423 1.00 96.94 97 SER A CA 1
ATOM 731 C C . SER A 1 97 ? 7.090 -5.135 -2.907 1.00 96.94 97 SER A C 1
ATOM 733 O O . SER A 1 97 ? 7.888 -5.839 -2.298 1.00 96.94 97 SER A O 1
ATOM 735 N N . THR A 1 98 ? 6.068 -4.566 -2.269 1.00 98.19 98 THR A N 1
ATOM 736 C CA . THR A 1 98 ? 5.854 -4.695 -0.817 1.00 98.19 98 THR A CA 1
ATOM 737 C C . THR A 1 98 ? 5.527 -6.128 -0.380 1.00 98.19 98 THR A C 1
ATOM 739 O O . THR A 1 98 ? 5.672 -6.455 0.799 1.00 98.19 98 THR A O 1
ATOM 742 N N . GLY A 1 99 ? 5.130 -6.990 -1.325 1.00 97.19 99 GLY A N 1
ATOM 743 C CA . GLY A 1 99 ? 4.947 -8.434 -1.164 1.00 97.19 99 GLY A CA 1
ATOM 744 C C . GLY A 1 99 ? 6.011 -9.282 -1.869 1.00 97.19 99 GLY A C 1
ATOM 745 O O . GLY A 1 99 ? 5.775 -10.456 -2.125 1.00 97.19 99 GLY A O 1
ATOM 746 N N . SER A 1 100 ? 7.165 -8.728 -2.257 1.00 96.06 100 SER A N 1
ATOM 747 C CA . SER A 1 100 ? 8.198 -9.517 -2.953 1.00 96.06 100 SER A CA 1
ATOM 748 C C . SER A 1 100 ? 9.039 -10.386 -2.009 1.00 96.06 100 SER A C 1
ATOM 750 O O . SER A 1 100 ? 9.759 -11.268 -2.466 1.00 96.06 100 SER A O 1
ATOM 752 N N . ASN A 1 101 ? 8.968 -10.143 -0.697 1.00 95.44 101 ASN A N 1
ATOM 753 C CA . ASN A 1 101 ? 9.623 -10.948 0.332 1.00 95.44 101 ASN A CA 1
ATOM 754 C C . ASN A 1 101 ? 8.555 -11.509 1.296 1.00 95.44 101 ASN A C 1
ATOM 756 O O . ASN A 1 101 ? 7.842 -10.713 1.916 1.00 95.44 101 ASN A O 1
ATOM 760 N N . PRO A 1 102 ? 8.435 -12.844 1.454 1.00 93.25 102 PRO A N 1
ATOM 761 C CA . PRO A 1 102 ? 7.513 -13.471 2.404 1.00 93.25 102 PRO A CA 1
ATOM 762 C C . PRO A 1 102 ? 7.673 -12.992 3.854 1.00 93.25 102 PRO A C 1
ATOM 764 O O . PRO A 1 102 ? 6.694 -12.938 4.593 1.00 93.25 102 PRO A O 1
ATOM 767 N N . GLU A 1 103 ? 8.888 -12.597 4.239 1.00 93.81 103 GLU A N 1
ATOM 768 C CA . GLU A 1 103 ? 9.237 -12.074 5.566 1.00 93.81 103 GLU A CA 1
ATOM 769 C C . GLU A 1 103 ? 9.286 -10.536 5.602 1.00 93.81 103 GLU A C 1
ATOM 771 O O . GLU A 1 103 ? 9.717 -9.938 6.582 1.00 93.81 103 GLU A O 1
ATOM 776 N N . GLY A 1 104 ? 8.884 -9.876 4.514 1.00 95.75 104 GLY A N 1
ATOM 777 C CA . GLY A 1 104 ? 9.044 -8.441 4.315 1.00 95.75 104 GLY A CA 1
ATOM 778 C C . GLY A 1 104 ? 7.900 -7.580 4.852 1.00 95.75 104 GLY A C 1
ATOM 779 O O . GLY A 1 104 ? 7.132 -7.946 5.750 1.00 95.75 104 GLY A O 1
ATOM 780 N N . PHE A 1 105 ? 7.785 -6.390 4.262 1.00 98.25 105 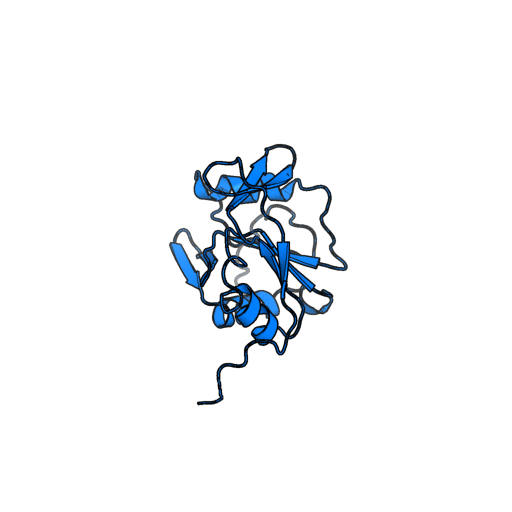PHE A N 1
ATOM 781 C CA . PHE A 1 105 ? 6.874 -5.326 4.669 1.00 98.25 105 PHE A CA 1
ATOM 782 C C . PHE A 1 105 ? 5.433 -5.816 4.838 1.00 98.25 105 PHE A C 1
ATOM 784 O O . PHE A 1 105 ? 4.828 -5.568 5.881 1.00 98.25 105 PHE A O 1
ATOM 791 N N . ALA A 1 106 ? 4.886 -6.537 3.854 1.00 98.19 106 ALA A N 1
ATOM 792 C CA . ALA A 1 106 ? 3.494 -6.978 3.882 1.00 98.19 106 ALA A CA 1
ATOM 793 C C . ALA A 1 106 ? 3.179 -7.934 5.044 1.00 98.19 106 ALA A C 1
ATOM 795 O O . ALA A 1 106 ? 2.162 -7.754 5.719 1.00 98.19 106 ALA A O 1
ATOM 796 N N . GLN A 1 107 ? 4.059 -8.898 5.340 1.00 98.06 107 GLN A N 1
ATOM 797 C CA . GLN A 1 107 ? 3.854 -9.826 6.456 1.00 98.06 107 GLN A CA 1
ATOM 798 C C . GLN A 1 107 ? 3.937 -9.106 7.803 1.00 98.06 107 GLN A C 1
ATOM 800 O O . GLN A 1 107 ? 3.087 -9.303 8.680 1.00 98.06 107 GLN A O 1
ATOM 805 N N . HIS A 1 108 ? 4.925 -8.223 7.965 1.00 97.50 108 HIS A N 1
ATOM 806 C CA . HIS A 1 108 ? 5.031 -7.393 9.159 1.00 97.50 108 HIS A CA 1
ATOM 807 C C . HIS A 1 108 ? 3.834 -6.458 9.323 1.00 97.50 108 HIS A C 1
ATOM 809 O O . HIS A 1 108 ? 3.380 -6.247 10.448 1.00 97.50 108 HIS A O 1
ATOM 815 N N . LEU A 1 109 ? 3.301 -5.921 8.225 1.00 98.25 109 LEU A N 1
ATOM 816 C CA . LEU A 1 109 ? 2.136 -5.051 8.251 1.00 98.25 109 LEU A CA 1
ATOM 817 C C . LEU A 1 109 ? 0.877 -5.833 8.636 1.00 98.25 109 LEU A C 1
ATOM 819 O O . LEU A 1 109 ? 0.130 -5.371 9.496 1.00 98.25 109 LEU A O 1
ATOM 823 N N . ALA A 1 110 ? 0.670 -7.031 8.080 1.00 98.25 110 ALA A N 1
ATOM 824 C CA . ALA A 1 110 ? -0.449 -7.905 8.441 1.00 98.25 110 ALA A CA 1
ATOM 825 C C . ALA A 1 110 ? -0.423 -8.252 9.935 1.00 98.25 110 ALA A C 1
ATOM 827 O O . ALA A 1 110 ? -1.426 -8.101 10.637 1.00 98.25 110 ALA A O 1
ATOM 828 N N . ASN A 1 111 ? 0.755 -8.621 10.446 1.00 97.62 111 ASN A N 1
ATOM 829 C CA . ASN A 1 111 ? 0.978 -8.866 11.870 1.00 97.62 111 ASN A CA 1
ATOM 830 C C . ASN A 1 111 ? 0.700 -7.614 12.706 1.00 97.62 111 ASN A C 1
ATOM 832 O O . ASN A 1 111 ? 0.017 -7.680 13.727 1.00 97.62 111 ASN A O 1
ATOM 836 N N . ALA A 1 112 ? 1.208 -6.462 12.266 1.00 96.94 112 ALA A N 1
ATOM 837 C CA . ALA A 1 112 ? 1.049 -5.213 12.984 1.00 96.94 112 ALA A CA 1
ATOM 838 C C . ALA A 1 112 ? -0.396 -4.726 12.987 1.00 96.94 112 ALA A C 1
ATOM 840 O O . ALA A 1 112 ? -0.765 -4.107 13.972 1.00 96.94 112 ALA A O 1
ATOM 841 N N . LEU A 1 113 ? -1.194 -4.964 11.943 1.00 96.88 113 LEU A N 1
ATOM 842 C CA . LEU A 1 113 ? -2.583 -4.506 11.818 1.00 96.88 113 LEU A CA 1
ATOM 843 C C . LEU A 1 113 ? -3.610 -5.497 12.371 1.00 96.88 113 LEU A C 1
ATOM 845 O O . LEU A 1 113 ? -4.714 -5.077 12.716 1.00 96.88 113 LEU A O 1
ATOM 849 N N . GLY A 1 114 ? -3.268 -6.785 12.454 1.00 96.69 114 GLY A N 1
ATOM 850 C CA . GLY A 1 114 ? -4.218 -7.838 12.816 1.00 96.69 114 GLY A CA 1
ATOM 851 C C . GLY A 1 114 ? -5.273 -8.104 11.735 1.00 96.69 114 GLY A C 1
ATOM 852 O O . GLY A 1 114 ? -6.331 -8.644 12.041 1.00 96.69 114 GLY A O 1
ATOM 853 N N . LYS A 1 115 ? -5.012 -7.713 10.480 1.00 96.50 115 LYS A N 1
ATOM 854 C CA . LYS A 1 115 ? -5.884 -7.950 9.316 1.00 96.50 115 LYS A CA 1
ATOM 855 C C . LYS A 1 115 ? -5.067 -8.492 8.133 1.00 96.50 115 LYS A C 1
ATOM 857 O O . LYS A 1 115 ? -3.888 -8.148 8.037 1.00 96.50 115 LYS A O 1
ATOM 862 N N . PRO A 1 116 ? -5.659 -9.301 7.233 1.00 97.75 116 PRO A N 1
ATOM 863 C CA . PRO A 1 116 ? -4.978 -9.747 6.021 1.00 97.75 116 PRO A CA 1
ATOM 864 C C . PRO A 1 116 ? -4.509 -8.575 5.154 1.00 97.75 116 PRO A C 1
ATOM 866 O O . PRO A 1 116 ? -5.230 -7.584 5.016 1.00 97.75 116 PRO A O 1
ATOM 869 N N . VAL A 1 117 ? -3.328 -8.714 4.554 1.00 98.31 117 VAL A N 1
ATOM 870 C CA . VAL A 1 117 ? -2.731 -7.739 3.631 1.00 98.31 117 VAL A CA 1
ATOM 871 C C . VAL A 1 117 ? -2.508 -8.400 2.274 1.00 98.31 117 VAL A C 1
ATOM 873 O O . VAL A 1 117 ? -1.880 -9.449 2.202 1.00 98.31 117 VAL A O 1
ATOM 876 N N . TYR A 1 118 ? -2.996 -7.786 1.202 1.00 98.12 118 TYR A N 1
ATOM 877 C CA . TYR A 1 118 ? -2.698 -8.162 -0.179 1.00 98.12 118 TYR A CA 1
ATOM 878 C C . TYR A 1 118 ? -1.627 -7.220 -0.718 1.00 98.12 118 TYR A C 1
ATOM 880 O O . TYR A 1 118 ? -1.828 -6.006 -0.704 1.00 98.12 118 TYR A O 1
ATOM 888 N N . ALA A 1 119 ? -0.493 -7.747 -1.171 1.00 98.38 119 ALA A N 1
ATOM 889 C CA . ALA A 1 119 ? 0.644 -6.932 -1.589 1.00 98.38 119 ALA A CA 1
ATOM 890 C C . ALA A 1 119 ? 1.266 -7.453 -2.888 1.00 98.38 119 ALA A C 1
ATOM 892 O O . ALA A 1 119 ? 1.345 -8.668 -3.067 1.00 98.38 119 ALA A O 1
ATOM 893 N N . PRO A 1 120 ? 1.694 -6.572 -3.804 1.00 98.06 120 PRO A N 1
ATOM 894 C CA . PRO A 1 120 ? 2.260 -6.991 -5.070 1.00 98.06 120 PRO A CA 1
ATOM 895 C C . PRO A 1 120 ? 3.641 -7.608 -4.847 1.00 98.06 120 PRO A C 1
ATOM 897 O O . PRO A 1 120 ? 4.491 -7.037 -4.156 1.00 98.06 120 PRO A O 1
ATOM 900 N N . ASN A 1 121 ? 3.882 -8.761 -5.467 1.00 96.81 121 ASN A N 1
ATOM 901 C CA . ASN A 1 121 ? 5.196 -9.409 -5.463 1.00 96.81 121 ASN A CA 1
ATOM 902 C C . ASN A 1 121 ? 6.208 -8.747 -6.409 1.00 96.81 121 ASN A C 1
ATOM 904 O O . ASN A 1 121 ? 7.366 -9.155 -6.460 1.00 96.81 121 ASN A O 1
ATOM 908 N N . ASN A 1 122 ? 5.773 -7.729 -7.153 1.00 96.38 122 ASN A N 1
ATOM 909 C CA . ASN A 1 122 ? 6.590 -7.000 -8.107 1.00 96.38 122 ASN A CA 1
ATOM 910 C C . ASN A 1 122 ? 6.128 -5.541 -8.262 1.00 96.38 122 ASN A C 1
ATOM 912 O O . ASN A 1 122 ? 5.305 -5.044 -7.485 1.00 96.38 122 ASN A O 1
ATOM 916 N N . THR A 1 123 ? 6.646 -4.846 -9.272 1.00 95.81 123 THR A N 1
ATOM 917 C CA . THR A 1 123 ? 6.241 -3.481 -9.609 1.00 95.81 123 THR A CA 1
ATOM 918 C C . THR A 1 123 ? 4.769 -3.449 -10.010 1.00 95.81 123 THR A C 1
ATOM 920 O O . THR A 1 123 ? 4.317 -4.249 -10.830 1.00 95.81 123 THR A O 1
ATOM 923 N N . ILE A 1 124 ? 4.019 -2.512 -9.427 1.00 96.31 124 ILE A N 1
ATOM 924 C CA . ILE A 1 124 ? 2.638 -2.228 -9.811 1.00 96.31 124 ILE A CA 1
ATOM 925 C C . ILE A 1 124 ? 2.620 -0.995 -10.715 1.00 96.31 124 ILE A C 1
ATOM 927 O O . ILE A 1 124 ? 3.135 0.066 -10.369 1.00 96.31 124 ILE A O 1
ATOM 931 N N . TYR A 1 125 ? 2.021 -1.142 -11.887 1.00 94.75 125 TYR A N 1
ATOM 932 C CA . TYR A 1 125 ? 1.901 -0.099 -12.897 1.00 94.75 125 TYR A CA 1
ATOM 933 C C . TYR A 1 125 ? 0.452 0.345 -13.013 1.00 94.75 125 TYR A C 1
ATOM 935 O O . TYR A 1 125 ? -0.461 -0.424 -12.727 1.00 94.75 125 TYR A O 1
ATOM 943 N N . SER A 1 126 ? 0.235 1.577 -13.464 1.00 94.38 126 SER A N 1
ATOM 944 C CA . SER A 1 126 ? -1.106 2.123 -13.678 1.00 94.38 126 SER A CA 1
ATOM 945 C C . SER A 1 126 ? -1.179 2.874 -14.999 1.00 94.38 126 SER A C 1
ATOM 947 O O . SER A 1 126 ? -0.206 3.493 -15.428 1.00 94.38 126 SER A O 1
ATOM 949 N N . HIS A 1 127 ? -2.349 2.830 -15.620 1.00 94.62 127 HIS A N 1
ATOM 950 C CA . HIS A 1 127 ? -2.691 3.562 -16.829 1.00 94.62 127 HIS A CA 1
ATOM 951 C C . HIS A 1 127 ? -3.713 4.659 -16.507 1.00 94.62 127 HIS A C 1
ATOM 953 O O . HIS A 1 127 ? -4.490 4.526 -15.562 1.00 94.62 127 HIS A O 1
ATOM 959 N N . SER A 1 128 ? -3.767 5.717 -17.320 1.00 93.62 128 SER A N 1
ATOM 960 C CA . SER A 1 128 ? -4.664 6.869 -17.114 1.00 93.62 128 SER A CA 1
ATOM 961 C C . SER A 1 128 ? -6.143 6.503 -16.971 1.00 93.62 128 SER A C 1
ATOM 963 O O . SER A 1 128 ? -6.884 7.176 -16.255 1.00 93.62 128 SER A O 1
ATOM 965 N N . SER A 1 129 ? -6.553 5.386 -17.571 1.00 93.12 129 SER A N 1
ATOM 966 C CA . SER A 1 129 ? -7.900 4.818 -17.464 1.00 93.12 129 SER A CA 1
ATOM 967 C C . SER A 1 129 ? -8.216 4.141 -16.118 1.00 93.12 129 SER A C 1
ATOM 969 O O . SER A 1 129 ? -9.253 3.499 -16.011 1.00 93.12 129 SER A O 1
ATOM 971 N N . GLY A 1 130 ? -7.307 4.150 -15.139 1.00 92.44 130 GLY A N 1
ATOM 972 C CA . GLY A 1 130 ? -7.476 3.455 -13.855 1.00 92.44 130 GLY A CA 1
ATOM 973 C C . GLY A 1 130 ? -7.175 1.955 -13.879 1.00 92.44 130 GLY A C 1
ATOM 974 O O . GLY A 1 130 ? -7.215 1.304 -12.837 1.00 92.44 130 GLY A O 1
ATOM 975 N N . LYS A 1 131 ? -6.825 1.395 -15.046 1.00 95.38 131 LYS A N 1
ATOM 976 C CA . LYS A 1 131 ? -6.316 0.020 -15.143 1.00 95.38 131 LYS A CA 1
ATOM 977 C C . LYS A 1 131 ? -4.934 -0.052 -14.505 1.00 95.38 131 LYS A C 1
ATOM 979 O O . LYS A 1 131 ? -4.122 0.853 -14.693 1.00 95.38 131 LYS A O 1
ATOM 984 N N . TYR A 1 132 ? -4.654 -1.144 -13.810 1.00 95.12 132 TYR A N 1
ATOM 985 C CA . TYR A 1 132 ? -3.353 -1.394 -13.210 1.00 95.12 132 TYR A CA 1
ATOM 986 C C . TYR A 1 132 ? -2.979 -2.871 -13.357 1.00 95.12 132 TYR A C 1
ATOM 988 O O . TYR A 1 132 ? -3.846 -3.727 -13.527 1.00 95.12 132 TYR A O 1
ATOM 996 N N . TRP A 1 133 ? -1.685 -3.167 -13.333 1.00 95.44 133 TRP A N 1
ATOM 997 C CA . TRP A 1 133 ? -1.163 -4.529 -13.434 1.00 95.44 133 TRP A CA 1
ATOM 998 C C . TRP A 1 133 ? 0.133 -4.653 -12.644 1.00 95.44 133 TRP A C 1
ATOM 1000 O O . TRP A 1 133 ? 0.776 -3.652 -12.332 1.00 95.44 133 TRP A O 1
ATOM 1010 N N . ILE A 1 134 ? 0.509 -5.886 -12.314 1.00 96.94 134 ILE A N 1
ATOM 1011 C CA . ILE A 1 134 ? 1.756 -6.191 -11.615 1.00 96.94 134 ILE A CA 1
ATOM 1012 C C . ILE A 1 134 ? 2.650 -6.942 -12.595 1.00 96.94 134 ILE A C 1
ATOM 1014 O O . ILE A 1 134 ? 2.207 -7.897 -13.236 1.00 96.94 134 ILE A O 1
ATOM 1018 N N . ALA A 1 135 ? 3.891 -6.498 -12.743 1.00 94.12 135 ALA A N 1
ATOM 1019 C CA . ALA A 1 135 ? 4.862 -7.135 -13.621 1.00 94.12 135 ALA A CA 1
ATOM 1020 C C . ALA A 1 135 ? 6.289 -6.903 -13.126 1.00 94.12 135 ALA A C 1
ATOM 1022 O O . ALA A 1 135 ? 6.549 -5.979 -12.354 1.00 94.12 135 ALA A O 1
ATOM 1023 N N . ASN A 1 136 ? 7.210 -7.749 -13.584 1.00 88.12 136 ASN A N 1
ATOM 1024 C CA . ASN A 1 136 ? 8.639 -7.510 -13.419 1.00 88.12 136 ASN A CA 1
ATOM 1025 C C . ASN A 1 136 ? 9.108 -6.315 -14.255 1.00 88.12 136 ASN A C 1
ATOM 1027 O O . ASN A 1 136 ? 8.396 -5.855 -15.145 1.00 88.12 136 ASN A O 1
ATOM 1031 N N . ILE A 1 137 ? 10.312 -5.817 -13.970 1.00 74.12 137 ILE A N 1
ATOM 1032 C CA . ILE A 1 137 ? 10.899 -4.654 -14.643 1.00 74.12 137 ILE A CA 1
ATOM 1033 C C . ILE A 1 137 ? 11.024 -4.855 -16.161 1.00 74.12 137 ILE A C 1
ATOM 1035 O O . ILE A 1 137 ? 10.921 -3.898 -16.921 1.00 74.12 137 ILE A O 1
ATOM 1039 N N . ASP A 1 138 ? 11.163 -6.105 -16.612 1.00 76.12 138 ASP A N 1
ATOM 1040 C CA . ASP A 1 138 ? 11.174 -6.480 -18.030 1.00 76.12 138 ASP A CA 1
ATOM 1041 C C . ASP A 1 138 ? 9.781 -6.488 -18.687 1.00 76.12 138 ASP A C 1
ATOM 1043 O O . ASP A 1 138 ? 9.673 -6.670 -19.897 1.00 76.12 138 ASP A O 1
ATOM 1047 N N . SER A 1 139 ? 8.716 -6.304 -17.899 1.00 73.12 139 SER A N 1
ATOM 1048 C CA . SER A 1 139 ? 7.301 -6.382 -18.284 1.00 73.12 139 SER A CA 1
ATOM 1049 C C . SER A 1 139 ? 6.862 -7.698 -18.946 1.00 73.12 139 SER A C 1
ATOM 1051 O O . SER A 1 139 ? 5.727 -7.798 -19.413 1.00 73.12 139 SER A O 1
ATOM 1053 N N . LYS A 1 140 ? 7.718 -8.727 -18.970 1.00 71.31 140 LYS A N 1
ATOM 1054 C CA . LYS A 1 140 ? 7.432 -10.043 -19.565 1.00 71.31 140 LYS A CA 1
ATOM 1055 C C . LYS A 1 140 ? 6.862 -11.008 -18.537 1.00 71.31 140 LYS A C 1
ATOM 1057 O O . LYS A 1 140 ? 5.996 -11.819 -18.861 1.00 71.31 140 LYS A O 1
ATOM 1062 N N . THR A 1 141 ? 7.322 -10.898 -17.293 1.00 82.44 141 THR A N 1
ATOM 1063 C CA . THR A 1 141 ? 6.844 -11.749 -16.201 1.00 82.44 141 THR A CA 1
ATOM 1064 C C . THR A 1 141 ? 5.685 -11.074 -15.481 1.00 82.44 141 THR A C 1
ATOM 1066 O O . THR A 1 141 ? 5.857 -10.0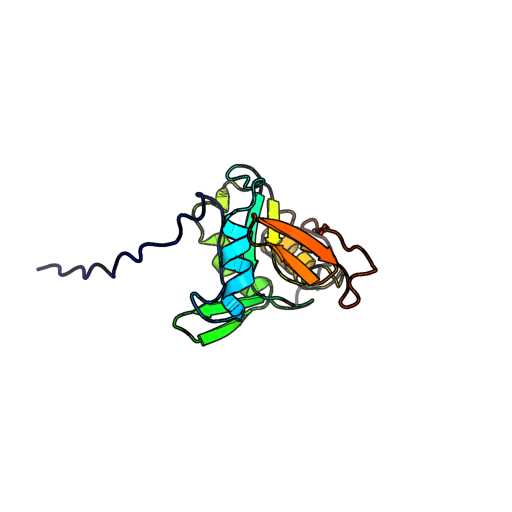12 -14.877 1.00 82.44 141 THR A O 1
ATOM 1069 N N . LYS A 1 142 ? 4.501 -11.694 -15.529 1.00 90.06 142 LYS A N 1
ATOM 1070 C CA . LYS A 1 142 ? 3.338 -11.248 -14.753 1.00 90.06 142 LYS A CA 1
ATOM 1071 C C . LYS A 1 142 ? 3.616 -11.434 -13.263 1.00 90.06 142 LYS A C 1
ATOM 1073 O O . LYS A 1 142 ? 4.089 -12.488 -12.851 1.00 90.06 142 LYS A O 1
ATOM 1078 N N . GLY A 1 143 ? 3.315 -10.412 -12.475 1.00 94.38 143 GLY A N 1
ATOM 1079 C CA . GLY A 1 143 ? 3.242 -10.517 -11.025 1.00 94.38 143 GLY A CA 1
ATOM 1080 C C . GLY A 1 143 ? 1.795 -10.563 -10.551 1.00 94.38 143 GLY A C 1
ATOM 1081 O O . GLY A 1 143 ? 0.850 -10.474 -11.337 1.00 94.38 143 GLY A O 1
ATOM 1082 N N . GLU A 1 144 ? 1.626 -10.681 -9.243 1.00 96.31 144 GLU A N 1
ATOM 1083 C CA . GLU A 1 144 ? 0.322 -10.834 -8.608 1.00 96.31 144 GLU A CA 1
ATOM 1084 C C . GLU A 1 144 ? 0.315 -10.247 -7.196 1.00 96.31 144 GLU A C 1
ATOM 1086 O O . GLU A 1 144 ? 1.361 -9.918 -6.625 1.00 96.31 144 GLU A O 1
ATOM 1091 N N . PHE A 1 145 ? -0.883 -10.110 -6.627 1.00 97.81 145 PHE A N 1
ATOM 1092 C CA . PHE A 1 145 ? -1.011 -9.841 -5.203 1.00 97.81 145 PHE A CA 1
ATOM 1093 C C . PHE A 1 145 ? -0.873 -11.136 -4.419 1.00 97.81 145 PHE A C 1
ATOM 1095 O O . PHE A 1 145 ? -1.671 -12.057 -4.582 1.00 97.81 145 PHE A O 1
ATOM 1102 N N . ILE A 1 146 ? 0.071 -11.153 -3.489 1.00 97.75 146 ILE A N 1
ATOM 1103 C CA . ILE A 1 146 ? 0.198 -12.210 -2.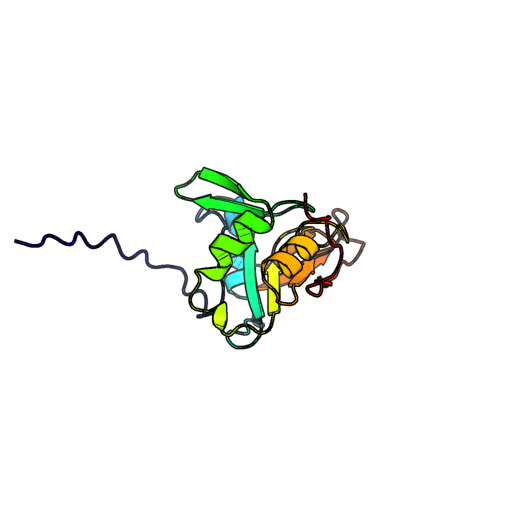496 1.00 97.75 146 ILE A CA 1
ATOM 1104 C C . ILE A 1 146 ? -0.586 -11.802 -1.252 1.00 97.75 146 ILE A C 1
ATOM 1106 O O . ILE A 1 146 ? -0.536 -10.650 -0.810 1.00 97.75 146 ILE A O 1
ATOM 1110 N N . LYS A 1 147 ? -1.328 -12.756 -0.686 1.00 97.62 147 LYS A N 1
ATOM 1111 C CA . LYS A 1 147 ? -2.071 -12.583 0.563 1.00 97.62 147 LYS A CA 1
ATOM 1112 C C . LYS A 1 147 ? -1.206 -12.968 1.761 1.00 97.62 147 LYS A C 1
ATOM 1114 O O . LYS A 1 147 ? -0.733 -14.095 1.856 1.00 97.62 147 LYS A O 1
ATOM 1119 N N . TYR A 1 148 ? -1.120 -12.063 2.726 1.00 97.56 148 TYR A N 1
ATOM 1120 C CA . TYR A 1 148 ? -0.425 -12.231 3.996 1.00 97.56 148 TYR A CA 1
ATOM 1121 C C . TYR A 1 148 ? -1.433 -12.209 5.136 1.00 97.56 148 TYR A C 1
ATOM 1123 O O . TYR A 1 148 ? -2.132 -11.214 5.338 1.00 97.56 148 TYR A O 1
ATOM 1131 N N . ASN A 1 149 ? -1.520 -13.302 5.893 1.00 97.25 149 ASN A N 1
ATOM 1132 C CA . ASN A 1 149 ? -2.400 -13.380 7.055 1.00 97.25 149 ASN A CA 1
ATOM 1133 C C . ASN A 1 149 ? -1.669 -12.915 8.329 1.00 97.25 149 ASN A C 1
ATOM 1135 O O . ASN A 1 149 ? -0.461 -13.143 8.466 1.00 97.25 149 ASN A O 1
ATOM 1139 N N . PRO A 1 150 ? -2.380 -12.292 9.287 1.00 96.12 150 PRO A N 1
ATOM 1140 C CA . PRO A 1 150 ? -1.821 -12.006 10.602 1.00 96.12 150 PRO A CA 1
ATOM 1141 C C . PRO A 1 150 ? -1.373 -13.284 11.308 1.00 96.12 150 PRO A C 1
ATOM 1143 O O . PRO A 1 150 ? -1.996 -14.333 11.168 1.00 96.12 150 PRO A O 1
ATOM 1146 N N . GLY A 1 151 ? -0.324 -13.177 12.119 1.00 87.38 151 GLY A N 1
ATOM 1147 C CA . GLY A 1 151 ? 0.205 -14.304 12.881 1.00 87.38 151 GLY A CA 1
ATOM 1148 C C . GLY A 1 151 ? 1.155 -15.211 12.098 1.00 87.38 151 GLY A C 1
ATOM 1149 O O . GLY A 1 151 ? 1.598 -16.206 12.673 1.00 87.38 151 GLY A O 1
ATOM 1150 N N . GLY A 1 152 ? 1.503 -14.849 10.852 1.00 80.06 152 GLY A N 1
ATOM 1151 C CA . GLY A 1 152 ? 2.668 -15.383 10.133 1.00 80.06 152 GLY A CA 1
ATOM 1152 C C . GLY A 1 152 ? 3.982 -15.009 10.834 1.00 80.06 152 GLY A C 1
ATOM 1153 O O . GLY A 1 152 ? 3.967 -14.733 12.031 1.00 80.06 152 GLY A O 1
ATOM 1154 N N . ILE A 1 153 ? 5.112 -14.974 10.115 1.00 70.50 153 ILE A N 1
ATOM 1155 C CA . ILE A 1 153 ? 6.477 -14.872 10.686 1.00 70.50 153 ILE A CA 1
ATOM 1156 C C . ILE A 1 153 ? 6.532 -13.967 11.925 1.00 70.50 153 ILE A C 1
ATOM 1158 O O . ILE A 1 153 ? 6.383 -12.740 11.864 1.00 70.50 153 ILE A O 1
ATOM 1162 N N . LYS A 1 154 ? 6.676 -14.614 13.086 1.00 58.75 154 LYS A N 1
ATOM 1163 C CA . LYS A 1 154 ? 6.741 -13.968 14.393 1.00 58.75 154 LYS A CA 1
ATOM 1164 C C . LYS A 1 154 ? 8.208 -13.699 14.673 1.00 58.75 154 LYS A C 1
ATOM 1166 O O . LYS A 1 154 ? 8.930 -14.611 15.058 1.00 58.75 154 LYS A O 1
ATOM 1171 N N . HIS A 1 155 ? 8.657 -12.456 14.529 1.00 55.06 155 HIS A N 1
ATOM 1172 C CA . HIS 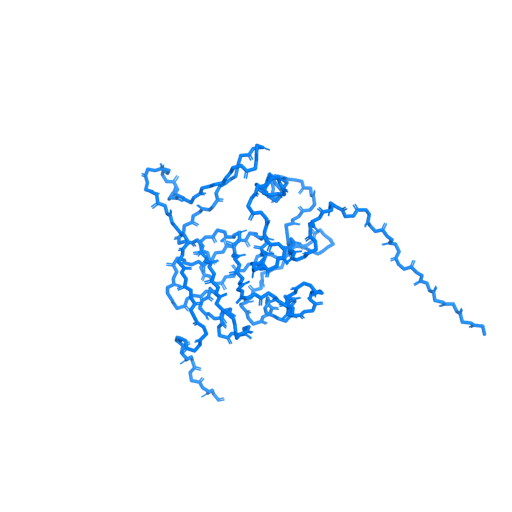A 1 155 ? 9.928 -12.103 15.154 1.00 55.06 155 HIS A CA 1
ATOM 1173 C C . HIS A 1 155 ? 9.718 -12.141 16.659 1.00 55.06 155 HIS A C 1
ATOM 1175 O O . HIS A 1 155 ? 8.809 -11.481 17.175 1.00 55.06 155 HIS A O 1
ATOM 1181 N N . GLY A 1 156 ? 10.520 -12.981 17.315 1.00 44.38 156 GLY A N 1
ATOM 1182 C CA . GLY A 1 156 ? 10.505 -13.189 18.750 1.00 44.38 156 GLY A CA 1
ATOM 1183 C C . GLY A 1 156 ? 10.402 -11.866 19.493 1.00 44.38 156 GLY A C 1
ATOM 1184 O O . GLY A 1 156 ? 11.017 -10.864 19.118 1.00 44.38 156 GLY A O 1
ATOM 1185 N N . LYS A 1 157 ? 9.584 -11.885 20.545 1.00 35.28 157 LYS A N 1
ATOM 1186 C CA . LYS A 1 157 ? 9.682 -10.920 21.634 1.00 35.28 157 LYS A CA 1
ATOM 1187 C C . LYS A 1 157 ? 11.173 -10.793 21.977 1.00 35.28 157 LYS A C 1
ATOM 1189 O O . LYS A 1 157 ? 11.787 -11.803 22.311 1.00 35.28 157 LYS A O 1
ATOM 1194 N N . LYS A 1 158 ? 11.746 -9.605 21.803 1.00 37.00 158 LYS A N 1
ATOM 1195 C CA . LYS A 1 158 ? 12.899 -9.228 22.616 1.00 37.00 158 LYS A CA 1
ATOM 1196 C C . LYS A 1 158 ? 12.363 -8.819 23.976 1.00 37.00 158 LYS A C 1
ATOM 1198 O O . LYS A 1 158 ? 11.286 -8.176 23.981 1.00 37.00 158 LYS A O 1
#

Radius of gyration: 16.09 Å; Cα contacts (8 Å, |Δi|>4): 347; chains: 1; bounding box: 30×49×44 Å

Secondary structure (DSSP, 8-state):
----------------TT-EE-S-SSSGGGHHHHHHTT-TT--TTTEEEEE--B-SS-EEEEETTEEEEE-HHHHHHHHTTSTTTTT-SEEEEESTTTTSSTTSHHHHHHHHHTS-EEEESSEEEE-TTS-EEEE-TTS-SB--EEEE-TTSS-----

Nearest PDB structures (foldseek):
  6ude-assembly1_A  TM=5.654E-01  e=1.801E-01  Elizabethkingia anophelis NUHP1
  6ude-assembly1_C  TM=6.623E-01  e=2.980E-01  Elizabethkingia anophelis NUHP1
  2cgk-assembly1_A  TM=5.610E-01  e=3.833E-01  Escherichia coli BL21(DE3)
  6ude-assembly1_D  TM=5.557E-01  e=2.980E-01  Elizabethkingia anophelis NUHP1
  2qh9-assembly1_B  TM=5.261E-01  e=2.627E-01  Archaeoglobus fulgidus

Foldseek 3Di:
DDDDDDPDDDPDPCQDQQEDEQFDPDDPSCVQVQQLSLAPPDDLQEEHEYHFEDACAWTWGDDPNDIDTDGLLRVLVVLVPRPSNVRYQAYEYNYAQNVLDLPHRQQSNQQNNQHKYWYKSGGWDGDNNNDIFGAHPVRPGGIGTDIHHHPPPDDDDD

pLDDT: mean 85.1, std 19.65, range [30.19, 98.38]

Solvent-accessible surface area (backbone atoms only — not comparable to full-atom values): 8568 Å² total; per-residue (Å²): 138,87,84,80,82,79,82,74,87,71,88,62,78,87,64,61,73,20,52,48,75,27,42,43,94,58,68,76,79,13,49,56,58,64,15,52,71,52,31,90,82,75,41,64,74,41,44,21,39,40,35,28,52,42,33,38,58,36,35,38,35,45,59,94,93,41,78,41,82,30,43,29,63,59,46,36,60,58,49,68,70,37,89,34,42,80,72,32,65,28,35,34,43,56,24,24,18,18,30,54,33,85,84,21,21,32,34,48,26,4,46,59,62,69,32,34,22,33,12,22,43,20,42,63,48,59,37,83,79,16,50,67,51,36,22,41,97,83,66,75,48,80,39,48,70,44,80,23,51,45,80,50,93,72,80,73,86,125